Protein AF-A0A852K6X6-F1 (afdb_monomer_lite)

pLDDT: mean 77.31, std 22.7, range [36.88, 98.25]

Foldseek 3Di:
DLQLVVVLVVCVVVVNNVLNPDPVSSVVVLVVVCVVVVHDSVVSNVVSVVVVVVVVVVVVVVVDDDDDDDDDDDDDDDDDDDDDDDDDDDDDDDD

Organism: Spizella passerina (NCBI:txid40210)

Secondary structure (DSSP, 8-state):
-HHHHHHHHHHHHTT-HHHHT-HHHHHHHHHHHHHHHT--HHHHHHHHHHHHHHHHHHHHHTTS-------------------------------

Radius of gyration: 26.73 Å; chains: 1; bounding box: 65×37×55 Å

InterPro domains:
  IPR031688 Voltage-gated calcium channel subunit alpha, C-terminal [PF16885] (9-53)

Structure (mmCIF, N/CA/C/O backbone):
data_AF-A0A852K6X6-F1
#
_entry.id   AF-A0A852K6X6-F1
#
loop_
_atom_site.group_PDB
_atom_site.id
_atom_site.type_symbol
_atom_site.label_atom_id
_atom_site.label_alt_id
_atom_site.label_comp_id
_atom_site.label_asym_id
_atom_site.label_entity_id
_atom_site.label_seq_id
_atom_site.pdbx_PDB_ins_code
_atom_site.Cartn_x
_atom_site.Cartn_y
_atom_site.Cartn_z
_atom_site.occupancy
_atom_site.B_iso_or_equiv
_atom_site.auth_seq_id
_atom_site.auth_comp_id
_atom_site.auth_asym_id
_atom_site.auth_atom_id
_atom_site.pdbx_PDB_model_num
ATOM 1 N N . PRO A 1 1 ? -11.463 -1.828 -0.405 1.00 71.06 1 PRO A N 1
ATOM 2 C CA . PRO A 1 1 ? -10.606 -2.389 0.665 1.00 71.06 1 PRO A CA 1
ATOM 3 C C . PRO A 1 1 ? -9.811 -1.283 1.386 1.00 71.06 1 PRO A C 1
ATOM 5 O O . PRO A 1 1 ? -9.334 -0.358 0.731 1.00 71.06 1 PRO A O 1
ATOM 8 N N . GLY A 1 2 ? -9.724 -1.343 2.716 1.00 91.44 2 GLY A N 1
ATOM 9 C CA . GLY A 1 2 ? -9.040 -0.399 3.596 1.00 91.44 2 GLY A CA 1
ATOM 10 C C . GLY A 1 2 ? -7.567 -0.217 3.248 1.00 91.44 2 GLY A C 1
ATOM 11 O O . GLY A 1 2 ? -7.084 0.916 3.255 1.00 91.44 2 GLY A O 1
ATOM 12 N N . CYS A 1 3 ? -6.869 -1.278 2.830 1.00 95.31 3 CYS A N 1
ATOM 13 C CA . CYS A 1 3 ? -5.472 -1.146 2.420 1.00 95.31 3 CYS A CA 1
ATOM 14 C C . CYS A 1 3 ? -5.318 -0.285 1.162 1.00 95.31 3 CYS A C 1
ATOM 16 O O . CYS A 1 3 ? -4.431 0.565 1.098 1.00 95.31 3 CYS A O 1
ATOM 18 N N . ALA A 1 4 ? -6.229 -0.437 0.195 1.00 95.50 4 ALA A N 1
ATOM 19 C CA . ALA A 1 4 ? -6.247 0.396 -1.004 1.00 95.50 4 ALA A CA 1
ATOM 20 C C . ALA A 1 4 ? -6.482 1.876 -0.657 1.00 95.50 4 ALA A C 1
ATOM 22 O O . ALA A 1 4 ? -5.824 2.742 -1.218 1.00 95.50 4 ALA A O 1
ATOM 23 N N . LEU A 1 5 ? -7.348 2.181 0.318 1.00 96.00 5 LEU A N 1
ATOM 24 C CA . LEU A 1 5 ? -7.594 3.564 0.747 1.00 96.00 5 LEU A CA 1
ATOM 25 C C . LEU A 1 5 ? -6.356 4.215 1.372 1.00 96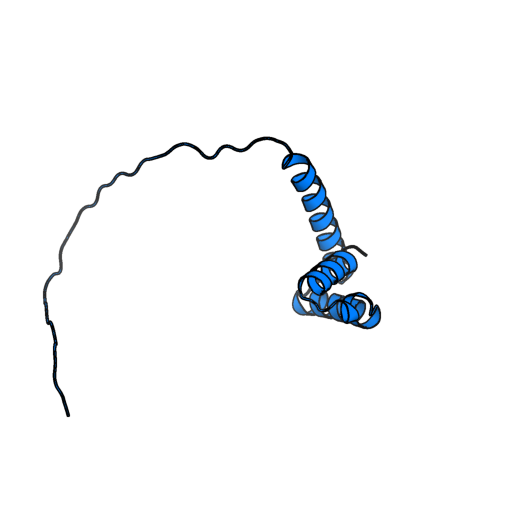.00 5 LEU A C 1
ATOM 27 O O . LEU A 1 5 ? -6.099 5.395 1.127 1.00 96.00 5 LEU A O 1
ATOM 31 N N . LEU A 1 6 ? -5.605 3.477 2.191 1.00 96.81 6 LEU A N 1
ATOM 32 C CA . LEU A 1 6 ? -4.364 3.978 2.784 1.00 96.81 6 LEU A CA 1
ATOM 33 C C . LEU A 1 6 ? -3.276 4.171 1.721 1.00 96.81 6 LEU A C 1
ATOM 35 O O . LEU A 1 6 ? -2.628 5.216 1.710 1.00 96.81 6 LEU A O 1
ATOM 39 N N . LEU A 1 7 ? -3.135 3.220 0.792 1.00 97.06 7 LEU A N 1
ATOM 40 C CA . LEU A 1 7 ? -2.216 3.328 -0.343 1.00 97.06 7 LEU A CA 1
ATOM 41 C C . LEU A 1 7 ? -2.544 4.538 -1.219 1.00 97.06 7 LEU A C 1
ATOM 43 O O . LEU A 1 7 ? -1.668 5.360 -1.464 1.00 97.06 7 LEU A O 1
ATOM 47 N N . CYS A 1 8 ? -3.802 4.703 -1.636 1.00 97.69 8 CYS A N 1
ATOM 48 C CA . CYS A 1 8 ? -4.225 5.850 -2.437 1.00 97.69 8 CYS A CA 1
ATOM 49 C C . CYS A 1 8 ? -3.892 7.174 -1.742 1.00 97.69 8 CYS A C 1
ATOM 51 O O . CYS A 1 8 ? -3.343 8.074 -2.370 1.00 97.69 8 CYS A O 1
ATOM 53 N N . GLN A 1 9 ? -4.180 7.293 -0.443 1.00 96.38 9 GLN A N 1
ATOM 54 C CA . GLN A 1 9 ? -3.860 8.501 0.317 1.00 96.38 9 GLN A CA 1
ATOM 55 C C . GLN A 1 9 ? -2.355 8.761 0.377 1.00 96.38 9 GLN A C 1
ATOM 57 O O . GLN A 1 9 ? -1.931 9.878 0.096 1.00 96.38 9 GLN A O 1
ATOM 62 N N . ALA A 1 10 ? -1.551 7.741 0.684 1.00 97.44 10 ALA A N 1
ATOM 63 C CA . ALA A 1 10 ? -0.099 7.868 0.737 1.00 97.44 10 ALA A CA 1
ATOM 64 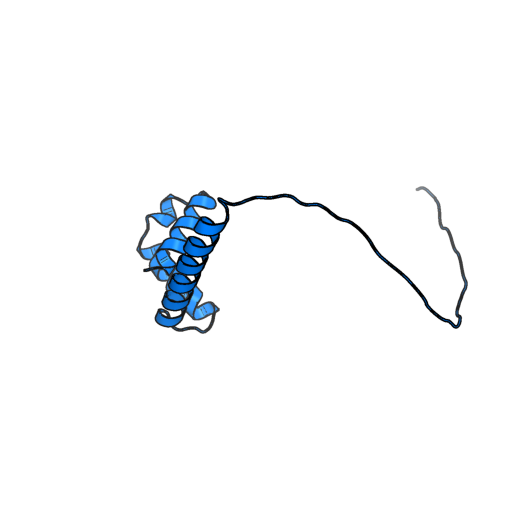C C . ALA A 1 10 ? 0.490 8.273 -0.625 1.00 97.44 10 ALA A C 1
ATOM 66 O O . ALA A 1 10 ? 1.313 9.184 -0.695 1.00 97.44 10 ALA A O 1
ATOM 67 N N . LEU A 1 11 ? 0.025 7.650 -1.710 1.00 98.25 11 LEU A N 1
ATOM 68 C CA . LEU A 1 11 ? 0.464 7.951 -3.072 1.00 98.25 11 LEU A CA 1
ATOM 69 C C . LEU A 1 11 ? 0.088 9.376 -3.483 1.00 98.25 11 LEU A C 1
ATOM 71 O O . LEU A 1 11 ? 0.939 10.104 -3.987 1.00 98.25 11 LEU A O 1
ATOM 75 N N . ILE A 1 12 ? -1.151 9.810 -3.230 1.00 97.88 12 ILE A N 1
ATOM 76 C CA . ILE A 1 12 ? -1.597 11.178 -3.535 1.00 97.88 12 ILE A CA 1
ATOM 77 C C . ILE A 1 12 ? -0.795 12.196 -2.720 1.00 97.88 12 ILE A C 1
ATOM 79 O O . ILE A 1 12 ? -0.291 13.164 -3.286 1.00 97.88 12 ILE A O 1
ATOM 83 N N . SER A 1 13 ? -0.619 11.966 -1.416 1.00 97.62 13 SER A N 1
ATOM 84 C CA . SER A 1 13 ? 0.208 12.828 -0.564 1.00 97.62 13 SER A CA 1
ATOM 85 C C . SER A 1 13 ? 1.675 12.863 -1.004 1.00 97.62 13 SER A C 1
ATOM 87 O O . SER A 1 13 ? 2.334 13.881 -0.819 1.00 97.62 13 SER A O 1
ATOM 89 N N . GLY A 1 14 ? 2.173 11.789 -1.620 1.00 97.31 14 GLY A N 1
ATOM 90 C CA . GLY A 1 14 ? 3.511 11.701 -2.206 1.00 97.31 14 GLY A CA 1
ATOM 91 C C . GLY A 1 14 ? 3.631 12.216 -3.647 1.00 97.31 14 GLY A C 1
ATOM 92 O O . GLY A 1 14 ? 4.701 12.089 -4.233 1.00 97.31 14 GLY A O 1
ATOM 93 N N . GLY A 1 15 ? 2.566 12.762 -4.249 1.00 97.94 15 GLY A N 1
ATOM 94 C CA . GLY A 1 15 ? 2.579 13.265 -5.631 1.00 97.94 15 GLY A CA 1
ATOM 95 C C . GLY A 1 15 ? 2.461 12.188 -6.720 1.00 97.94 15 GLY A C 1
ATOM 96 O O . GLY A 1 15 ? 2.568 12.489 -7.905 1.00 97.94 15 GLY A O 1
ATOM 97 N N . LEU A 1 16 ? 2.183 10.939 -6.347 1.00 98.25 16 LEU A N 1
ATOM 98 C CA . LEU A 1 16 ? 2.046 9.780 -7.236 1.00 98.25 16 LEU A CA 1
ATOM 99 C C . LEU A 1 16 ? 0.577 9.511 -7.607 1.00 98.25 16 LEU A C 1
ATOM 101 O O . LEU A 1 16 ? 0.121 8.369 -7.643 1.00 98.25 16 LEU A O 1
ATOM 105 N N . GLY A 1 17 ? -0.189 10.571 -7.884 1.00 97.69 17 GLY A N 1
ATOM 106 C CA . GLY A 1 17 ? -1.638 10.487 -8.112 1.00 97.69 17 GLY A CA 1
ATOM 107 C C . GLY A 1 17 ? -2.046 9.578 -9.279 1.00 97.69 17 GLY A C 1
ATOM 108 O O . GLY A 1 17 ? -3.093 8.943 -9.208 1.00 97.69 17 GLY A O 1
ATOM 109 N N . ALA A 1 18 ? -1.206 9.457 -10.311 1.00 97.94 18 ALA A N 1
ATOM 110 C CA . ALA A 1 18 ? -1.446 8.532 -11.420 1.00 97.94 18 ALA A CA 1
ATOM 111 C C . ALA A 1 18 ? -1.439 7.060 -10.960 1.00 97.94 18 ALA A C 1
ATOM 113 O O . ALA A 1 18 ? -2.318 6.296 -11.343 1.00 97.94 18 ALA A O 1
ATOM 114 N N . LEU A 1 19 ? -0.510 6.680 -10.073 1.00 98.00 19 LEU A N 1
ATOM 115 C CA . LEU A 1 19 ? -0.443 5.325 -9.509 1.00 98.00 19 LEU A CA 1
ATOM 116 C C . LEU A 1 19 ? -1.587 5.053 -8.527 1.00 98.00 19 LEU A C 1
ATOM 118 O O . LEU A 1 19 ? -2.052 3.925 -8.416 1.00 98.00 19 LEU A O 1
ATOM 122 N N . ALA A 1 20 ? -2.086 6.088 -7.845 1.00 97.56 20 ALA A N 1
ATOM 123 C CA . ALA A 1 20 ? -3.246 5.961 -6.965 1.00 97.56 20 ALA A CA 1
ATOM 124 C C . ALA A 1 20 ? -4.546 5.605 -7.712 1.00 97.56 20 ALA A C 1
ATOM 126 O O . ALA A 1 20 ? -5.499 5.163 -7.073 1.00 97.56 20 ALA A O 1
ATOM 127 N N . GLN A 1 21 ? -4.594 5.817 -9.032 1.00 96.75 21 GLN A N 1
ATOM 128 C CA . GLN A 1 21 ? -5.728 5.466 -9.895 1.00 96.75 21 GLN A CA 1
ATOM 129 C C . GLN A 1 21 ? -5.547 4.105 -10.588 1.00 96.75 21 GLN A C 1
ATOM 131 O O . GLN A 1 21 ? -6.499 3.590 -11.172 1.00 96.75 21 GLN A O 1
ATOM 136 N N . ASP A 1 22 ? -4.354 3.510 -10.516 1.00 98.00 22 ASP A N 1
ATOM 137 C CA . ASP A 1 22 ? -4.050 2.223 -11.135 1.00 98.00 22 ASP A CA 1
ATOM 138 C C . ASP A 1 22 ? -4.393 1.072 -10.179 1.00 98.00 22 ASP A C 1
ATOM 140 O O . ASP A 1 22 ? -3.680 0.774 -9.217 1.00 98.00 22 ASP A O 1
ATOM 144 N N . SER A 1 23 ? -5.501 0.382 -10.457 1.00 95.62 23 SER A N 1
ATOM 145 C CA . SER A 1 23 ? -5.960 -0.744 -9.641 1.00 95.62 23 SER A CA 1
ATOM 146 C C . SER A 1 23 ? -4.993 -1.930 -9.632 1.00 95.62 23 SER A C 1
ATOM 148 O O . SER A 1 23 ? -4.938 -2.649 -8.636 1.00 95.62 23 SER A O 1
ATOM 150 N N . SER A 1 24 ? -4.239 -2.148 -10.715 1.00 97.56 24 SER A N 1
ATOM 151 C CA . SER A 1 24 ? -3.251 -3.227 -10.790 1.00 97.56 24 SER A CA 1
ATOM 152 C C . SER A 1 24 ? -2.061 -2.914 -9.894 1.00 97.56 24 SER A C 1
ATOM 154 O O . SER A 1 24 ? -1.626 -3.770 -9.125 1.00 97.56 24 SER A O 1
ATOM 156 N N . PHE A 1 25 ? -1.571 -1.673 -9.939 1.00 97.56 25 PHE A N 1
ATOM 157 C CA . PHE A 1 25 ? -0.501 -1.209 -9.061 1.00 97.56 25 PHE A CA 1
ATOM 158 C C . PHE A 1 25 ? -0.889 -1.344 -7.585 1.00 97.56 25 PHE A C 1
ATOM 160 O O . PHE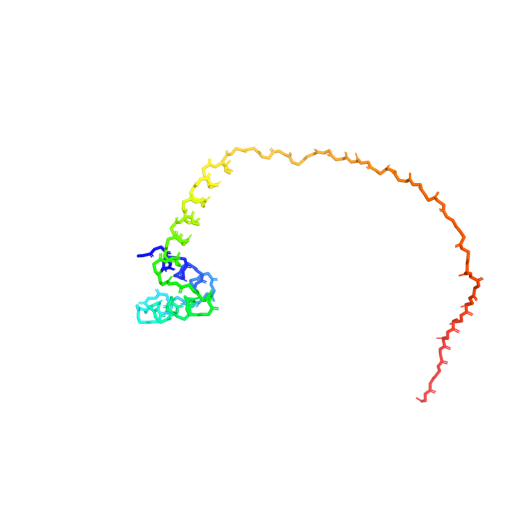 A 1 25 ? -0.112 -1.864 -6.783 1.00 97.56 25 PHE A O 1
ATOM 167 N N . LEU A 1 26 ? -2.105 -0.927 -7.221 1.00 97.06 26 LEU A N 1
ATOM 168 C CA . LEU A 1 26 ? -2.603 -1.044 -5.849 1.00 97.06 26 LEU A CA 1
ATOM 169 C C . LEU A 1 26 ? -2.728 -2.503 -5.393 1.00 97.06 26 LEU A C 1
ATOM 171 O O . LEU A 1 26 ? -2.382 -2.808 -4.251 1.00 97.06 26 LEU A O 1
ATOM 175 N N . ALA A 1 27 ? -3.202 -3.397 -6.266 1.00 96.50 27 ALA A N 1
ATOM 176 C CA . ALA A 1 27 ? -3.316 -4.822 -5.962 1.00 96.50 27 ALA A CA 1
ATOM 177 C C . ALA A 1 27 ? -1.939 -5.459 -5.735 1.00 96.50 27 ALA A C 1
ATOM 179 O O . ALA A 1 27 ? -1.716 -6.044 -4.678 1.00 96.50 27 ALA A O 1
ATOM 180 N N . VAL A 1 28 ? -0.996 -5.258 -6.662 1.00 98.06 28 VAL A N 1
ATOM 181 C CA . VAL A 1 28 ? 0.381 -5.761 -6.529 1.00 98.06 28 VAL A CA 1
ATOM 182 C C . VAL A 1 28 ? 1.039 -5.196 -5.277 1.00 98.06 28 VAL A C 1
ATOM 184 O O . VAL A 1 28 ? 1.595 -5.946 -4.491 1.00 98.06 28 VAL A O 1
ATOM 187 N N . THR A 1 29 ? 0.922 -3.891 -5.026 1.00 97.69 29 THR A N 1
ATOM 188 C CA . THR A 1 29 ? 1.537 -3.272 -3.842 1.00 97.69 29 THR A CA 1
ATOM 189 C C . THR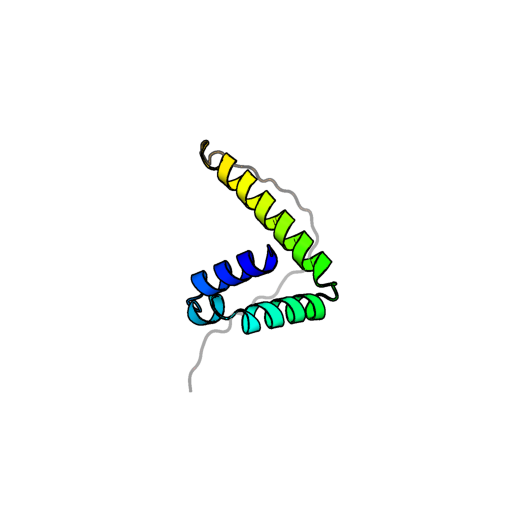 A 1 29 ? 0.963 -3.836 -2.543 1.00 97.69 29 THR A C 1
ATOM 191 O O . THR A 1 29 ? 1.700 -4.052 -1.586 1.00 97.69 29 THR A O 1
ATOM 194 N N . ARG A 1 30 ? -0.347 -4.101 -2.488 1.00 97.00 30 ARG A N 1
ATOM 195 C CA . ARG A 1 30 ? -0.970 -4.766 -1.337 1.00 97.00 30 ARG A CA 1
ATOM 196 C C . ARG A 1 30 ? -0.413 -6.174 -1.140 1.00 97.00 30 ARG A C 1
ATOM 198 O O . ARG A 1 30 ? -0.093 -6.536 -0.010 1.00 97.00 30 ARG A O 1
ATOM 205 N N . ASP A 1 31 ? -0.307 -6.942 -2.213 1.00 97.88 31 ASP A N 1
ATOM 206 C CA . ASP A 1 31 ? 0.157 -8.326 -2.152 1.00 97.88 31 ASP A CA 1
ATOM 207 C C . ASP A 1 31 ? 1.650 -8.382 -1.770 1.00 97.88 31 ASP A C 1
ATOM 209 O O . ASP A 1 31 ? 2.035 -9.166 -0.904 1.00 97.88 31 ASP A O 1
ATOM 213 N N . GLU A 1 32 ? 2.468 -7.466 -2.294 1.00 98.19 32 GLU A N 1
ATOM 214 C CA . GLU A 1 32 ? 3.875 -7.287 -1.912 1.00 98.19 32 GLU A CA 1
ATOM 215 C C . GLU A 1 32 ? 4.036 -6.831 -0.457 1.00 98.19 32 GLU A C 1
ATOM 217 O O . GLU A 1 32 ? 4.931 -7.307 0.240 1.00 98.19 32 GLU A O 1
ATOM 222 N N . MET A 1 33 ? 3.168 -5.946 0.050 1.00 96.62 33 MET A N 1
ATOM 223 C CA . MET A 1 33 ? 3.159 -5.582 1.474 1.00 96.62 33 MET A CA 1
ATOM 224 C C . MET A 1 33 ? 2.835 -6.788 2.355 1.00 96.62 33 MET A C 1
ATOM 226 O O . MET A 1 33 ? 3.482 -6.971 3.388 1.00 96.62 33 MET A O 1
ATOM 230 N N . ALA A 1 34 ? 1.861 -7.608 1.955 1.00 97.50 34 ALA A N 1
ATOM 231 C CA . ALA A 1 34 ? 1.511 -8.834 2.661 1.00 97.50 34 ALA A CA 1
ATOM 232 C C . ALA A 1 34 ? 2.692 -9.813 2.675 1.00 97.50 34 ALA A C 1
ATOM 234 O O . ALA A 1 34 ? 3.126 -10.230 3.748 1.00 97.50 34 ALA A O 1
ATOM 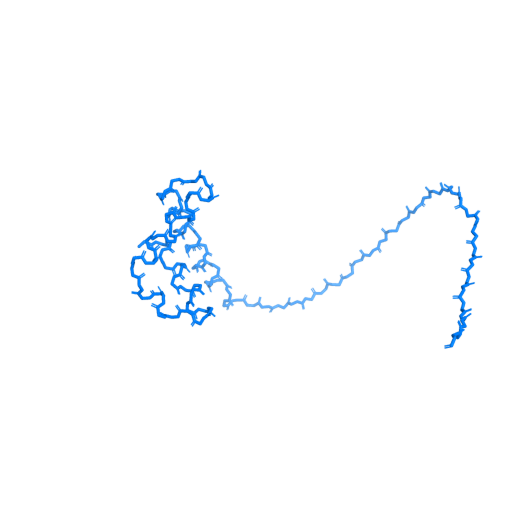235 N N . ALA A 1 35 ? 3.301 -10.070 1.515 1.00 97.88 35 ALA A N 1
ATOM 236 C CA . ALA A 1 35 ? 4.477 -10.926 1.390 1.00 97.88 35 ALA A CA 1
ATOM 237 C C . ALA A 1 35 ? 5.672 -10.410 2.213 1.00 97.88 35 ALA A C 1
ATOM 239 O O . ALA A 1 35 ? 6.247 -11.154 3.008 1.00 97.88 35 ALA A O 1
ATOM 240 N N . SER A 1 36 ? 6.006 -9.123 2.088 1.00 97.50 36 SER A N 1
ATOM 241 C CA . SER A 1 36 ? 7.122 -8.482 2.804 1.00 97.50 36 SER A CA 1
ATOM 242 C C . SER A 1 36 ? 6.929 -8.485 4.318 1.00 97.50 36 SER A C 1
ATOM 244 O O . SER A 1 36 ? 7.896 -8.589 5.071 1.00 97.50 36 SER A O 1
ATOM 246 N N . SER A 1 37 ? 5.677 -8.394 4.768 1.00 95.44 37 SER A N 1
ATOM 247 C CA . SER A 1 37 ? 5.318 -8.438 6.187 1.00 95.44 37 SER A CA 1
ATOM 248 C C . SER A 1 37 ? 5.089 -9.861 6.700 1.00 95.44 37 SER A C 1
ATOM 250 O O . SER A 1 37 ? 4.840 -10.028 7.890 1.00 95.44 37 SER A O 1
ATOM 252 N N . GLN A 1 38 ? 5.167 -10.875 5.829 1.00 97.38 38 GLN A N 1
ATOM 253 C CA . GLN A 1 38 ? 4.839 -12.274 6.132 1.00 97.38 38 GLN A CA 1
ATOM 254 C C . GLN A 1 38 ? 3.410 -12.444 6.684 1.00 97.38 38 GLN A C 1
ATOM 256 O O . GLN A 1 38 ? 3.163 -13.263 7.566 1.00 97.38 38 GLN A O 1
ATOM 261 N N . LEU A 1 39 ? 2.470 -11.653 6.165 1.00 96.56 39 LEU A N 1
ATOM 262 C CA . LEU A 1 39 ? 1.054 -11.672 6.529 1.00 96.56 39 LEU A CA 1
ATOM 263 C C . LEU A 1 39 ? 0.206 -12.144 5.351 1.00 96.56 39 LEU A C 1
ATOM 265 O O . LEU A 1 39 ? 0.588 -11.994 4.190 1.00 96.56 39 LEU A O 1
ATOM 269 N N . GLN A 1 40 ? -0.990 -12.658 5.635 1.00 97.50 40 GLN A N 1
ATOM 270 C CA . GLN A 1 40 ? -1.993 -12.843 4.591 1.00 97.50 40 GLN A CA 1
ATOM 271 C C . GLN A 1 40 ? -2.594 -11.500 4.176 1.00 97.50 40 GLN A C 1
ATOM 273 O O . GLN A 1 40 ? -2.697 -10.557 4.964 1.00 97.50 40 GLN A O 1
ATOM 278 N N . VAL A 1 41 ? -3.067 -11.435 2.933 1.00 95.75 41 VAL A N 1
ATOM 279 C CA . VAL A 1 41 ? -3.736 -10.246 2.389 1.00 95.75 41 VAL A CA 1
ATOM 280 C C . VAL A 1 41 ? -4.939 -9.834 3.247 1.00 95.75 41 VAL A C 1
ATOM 282 O O . VAL A 1 41 ? -5.134 -8.644 3.487 1.00 95.75 41 VAL A O 1
ATOM 285 N N . ASP A 1 42 ? -5.700 -10.797 3.771 1.00 97.12 42 ASP A N 1
ATOM 286 C CA . ASP A 1 42 ? -6.847 -10.528 4.646 1.00 97.12 42 ASP A CA 1
ATOM 287 C C . ASP A 1 42 ? -6.434 -9.930 6.000 1.00 97.12 42 ASP A C 1
ATOM 289 O O . ASP A 1 42 ? -7.142 -9.092 6.560 1.00 97.12 42 ASP A O 1
ATOM 293 N N . GLU A 1 43 ? -5.269 -10.317 6.526 1.00 97.50 43 GLU A N 1
ATOM 294 C CA . GLU A 1 43 ? -4.735 -9.778 7.781 1.00 97.50 43 GLU A CA 1
ATOM 295 C C . GLU A 1 43 ? -4.257 -8.335 7.602 1.00 97.50 43 GLU A C 1
ATOM 297 O O . GLU A 1 43 ? -4.553 -7.472 8.432 1.00 97.50 43 GLU A O 1
ATOM 302 N N . VAL A 1 44 ? -3.586 -8.055 6.483 1.00 96.69 44 VAL A N 1
ATOM 303 C CA . VAL A 1 44 ? -3.176 -6.704 6.079 1.00 96.69 44 VAL A CA 1
ATOM 304 C C . VAL A 1 44 ? -4.393 -5.802 5.870 1.00 96.69 44 VAL A C 1
ATOM 306 O O . VAL A 1 44 ? -4.437 -4.672 6.361 1.00 96.69 44 VAL A O 1
ATOM 309 N N . GLU A 1 45 ? -5.424 -6.319 5.209 1.00 97.44 45 GLU A N 1
ATOM 310 C CA . GLU A 1 45 ? -6.683 -5.613 4.998 1.00 97.44 45 GLU A CA 1
ATOM 311 C C . GLU A 1 45 ? -7.396 -5.312 6.324 1.00 97.44 45 GLU A C 1
ATOM 313 O O . GLU A 1 45 ? -7.820 -4.178 6.558 1.00 97.44 45 GLU A O 1
ATOM 318 N N . LYS A 1 46 ? -7.469 -6.291 7.234 1.00 97.06 46 LYS A N 1
ATOM 319 C CA . LYS A 1 46 ? -8.032 -6.099 8.576 1.00 97.06 46 LYS A CA 1
ATOM 320 C C . LYS A 1 46 ? -7.263 -5.034 9.357 1.00 97.06 46 LYS A C 1
ATOM 322 O O . LYS A 1 46 ? -7.886 -4.157 9.954 1.00 97.06 46 LYS A O 1
ATOM 327 N N . ALA A 1 47 ? -5.932 -5.076 9.335 1.00 96.44 47 ALA A N 1
ATOM 328 C CA . ALA A 1 47 ? -5.101 -4.074 9.994 1.00 96.44 47 ALA A CA 1
ATOM 329 C C . ALA A 1 47 ? -5.361 -2.667 9.431 1.00 96.44 47 ALA A C 1
ATOM 331 O O . ALA A 1 47 ? -5.532 -1.717 10.195 1.00 96.44 47 ALA A O 1
ATOM 332 N N . ALA A 1 48 ? -5.474 -2.532 8.108 1.00 96.88 48 ALA A N 1
ATOM 333 C CA . ALA A 1 48 ? -5.790 -1.259 7.469 1.00 96.88 48 ALA A CA 1
ATOM 334 C C . ALA A 1 48 ? -7.168 -0.715 7.879 1.00 96.88 48 ALA A C 1
ATOM 336 O O . ALA A 1 48 ? -7.305 0.482 8.134 1.00 96.88 48 ALA A O 1
ATOM 337 N N . VAL A 1 49 ? -8.180 -1.581 7.987 1.00 96.75 49 VAL A N 1
ATOM 338 C CA . VAL A 1 49 ? -9.515 -1.195 8.471 1.00 96.75 49 VAL A CA 1
ATOM 339 C C . VAL A 1 49 ? -9.459 -0.684 9.913 1.00 96.75 49 VAL A C 1
ATOM 341 O O . VAL A 1 49 ? -10.049 0.354 10.211 1.00 96.75 49 VAL A O 1
ATOM 344 N N . GLU A 1 50 ? -8.727 -1.354 10.803 1.00 96.06 50 GLU A N 1
ATOM 345 C CA . GLU A 1 50 ? -8.583 -0.904 12.195 1.00 96.06 50 GLU A CA 1
ATOM 346 C C . GLU A 1 50 ? -7.814 0.424 12.305 1.00 96.06 50 GLU A C 1
ATOM 348 O O . GLU A 1 50 ? -8.208 1.302 13.075 1.00 96.06 50 GLU A O 1
ATOM 353 N N . LEU A 1 51 ? -6.781 0.632 11.480 1.00 94.88 51 LEU A N 1
ATOM 354 C CA . LEU A 1 51 ? -6.073 1.916 11.398 1.00 94.88 51 LEU A CA 1
ATOM 355 C C . LEU A 1 51 ? -6.990 3.056 10.930 1.00 94.88 51 LEU A C 1
ATOM 357 O O . LEU A 1 51 ? -6.925 4.163 11.471 1.00 94.88 51 LEU A O 1
ATOM 361 N N . LEU A 1 52 ? -7.861 2.799 9.949 1.00 94.06 52 LEU A N 1
ATOM 362 C CA . LEU A 1 52 ? -8.828 3.787 9.464 1.00 94.06 52 LEU A CA 1
ATOM 363 C C . LEU A 1 52 ? -9.844 4.162 10.552 1.00 94.06 52 LEU A C 1
ATOM 365 O O . LEU A 1 52 ? -10.061 5.351 10.784 1.00 94.06 52 LEU A O 1
ATOM 369 N N . LYS A 1 53 ? -10.375 3.183 11.294 1.00 92.31 53 LYS A N 1
ATOM 370 C CA . LYS A 1 53 ? -11.256 3.442 12.449 1.00 92.31 53 LYS A CA 1
ATOM 371 C C . LYS A 1 53 ? -10.555 4.268 13.530 1.00 92.31 53 LYS A C 1
ATOM 373 O O . LYS A 1 53 ? -11.119 5.236 14.034 1.00 92.31 53 LYS A O 1
ATOM 378 N N . GLY A 1 54 ? -9.306 3.930 13.863 1.00 88.12 54 GLY A N 1
ATOM 379 C CA . GLY A 1 54 ? -8.504 4.679 14.838 1.00 88.12 54 GLY A CA 1
ATOM 380 C C . GLY A 1 54 ? -8.242 6.133 14.424 1.00 88.12 54 GLY A C 1
ATOM 381 O O . GLY A 1 54 ? -8.105 7.019 15.268 1.00 88.12 54 GLY A O 1
ATOM 382 N N . ARG A 1 55 ? -8.212 6.414 13.118 1.00 84.00 55 ARG A N 1
ATOM 383 C CA . ARG A 1 55 ? -8.111 7.784 12.610 1.00 84.00 55 ARG A CA 1
ATOM 384 C C . ARG A 1 55 ? -9.414 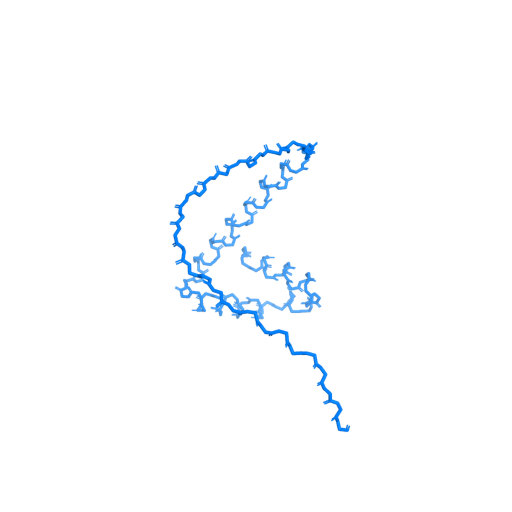8.562 12.779 1.00 84.00 55 ARG A C 1
ATOM 386 O O . ARG A 1 55 ? -9.355 9.733 13.149 1.00 84.00 55 ARG A O 1
ATOM 393 N N . GLU A 1 56 ? -10.562 7.949 12.511 1.00 77.12 56 GLU A N 1
ATOM 394 C CA . GLU A 1 56 ? -11.873 8.591 12.680 1.00 77.12 56 GLU A CA 1
ATOM 395 C C . GLU A 1 56 ? -12.109 8.998 14.143 1.00 77.12 56 GLU A C 1
ATOM 397 O O . GLU A 1 56 ? -12.519 10.128 14.418 1.00 77.12 56 GLU A O 1
ATOM 402 N N . THR A 1 57 ? -11.748 8.132 15.095 1.00 71.50 57 THR A N 1
ATOM 403 C CA . THR A 1 57 ? -11.876 8.421 16.535 1.00 71.50 57 THR A CA 1
ATOM 404 C C . THR A 1 57 ? -10.943 9.547 17.000 1.00 71.50 57 THR A C 1
ATOM 406 O O . THR A 1 57 ? -11.350 10.411 17.783 1.00 71.50 57 THR A O 1
ATOM 409 N N . LEU A 1 58 ? -9.710 9.603 16.482 1.00 66.00 58 LEU A N 1
ATOM 410 C CA . LEU A 1 58 ? -8.754 10.672 16.791 1.00 66.00 58 LEU A CA 1
ATOM 411 C C . LEU A 1 58 ? -9.174 12.027 16.195 1.00 66.00 58 LEU A C 1
ATOM 413 O O . LEU A 1 58 ? -9.020 13.063 16.846 1.00 66.00 58 LEU A O 1
ATOM 417 N N . GLN A 1 59 ? -9.725 12.043 14.976 1.00 62.81 59 GLN A N 1
ATOM 418 C CA . GLN A 1 59 ? -10.229 13.275 14.359 1.00 62.81 59 GLN A CA 1
ATOM 419 C C . GLN A 1 59 ? -11.454 13.835 15.095 1.00 62.81 59 GLN A C 1
ATOM 421 O O . GLN A 1 59 ? -11.559 15.052 15.223 1.00 62.81 59 GLN A O 1
ATOM 426 N N . GLY A 1 60 ? -12.302 12.978 15.673 1.00 57.81 60 GLY A N 1
ATOM 427 C CA . GLY A 1 60 ? -13.411 13.405 16.536 1.00 57.81 60 GLY A CA 1
ATOM 428 C C . GLY A 1 60 ? -12.979 14.088 17.844 1.00 57.81 60 GLY A C 1
ATOM 429 O O . GLY A 1 60 ? -13.746 14.863 18.410 1.00 57.81 60 GLY A O 1
ATOM 430 N N . THR A 1 61 ? -11.742 13.860 18.306 1.00 53.31 61 THR A N 1
ATOM 431 C CA . THR A 1 61 ? -11.218 14.401 19.579 1.00 53.31 61 THR A CA 1
ATOM 432 C C . THR A 1 61 ? -10.425 15.705 19.399 1.00 53.31 61 THR A C 1
ATOM 434 O O . THR A 1 61 ? -10.340 16.517 20.317 1.00 53.31 61 THR A O 1
ATOM 437 N N . ARG A 1 62 ? -9.873 15.973 18.205 1.00 52.38 62 ARG A N 1
ATOM 438 C CA . ARG A 1 62 ? -9.034 17.163 17.939 1.00 52.38 62 ARG A CA 1
ATOM 439 C C . ARG A 1 62 ? -9.821 18.486 17.858 1.00 52.38 62 ARG A C 1
ATOM 441 O O . ARG A 1 62 ? -9.219 19.551 17.766 1.00 52.38 62 ARG A O 1
ATOM 448 N N . THR A 1 63 ? -11.147 18.449 17.964 1.00 53.62 63 THR A N 1
ATOM 449 C CA . THR A 1 63 ? -11.998 19.648 18.082 1.00 53.62 63 THR A CA 1
ATOM 450 C C . THR A 1 63 ? -12.092 20.211 19.509 1.00 53.62 63 THR A C 1
ATOM 452 O O . THR A 1 63 ? -12.784 21.204 19.716 1.00 53.62 63 THR A O 1
ATOM 455 N N . GLY A 1 64 ? -11.393 19.624 20.490 1.00 53.47 64 GLY A N 1
ATOM 456 C CA . GLY A 1 64 ? -11.363 20.097 21.877 1.00 53.47 64 GLY A CA 1
ATOM 457 C C . GLY A 1 64 ? -9.953 20.395 22.399 1.00 53.47 64 GLY A C 1
ATOM 458 O O . GLY A 1 64 ? -9.215 19.481 22.742 1.00 53.47 64 GLY A O 1
ATOM 459 N N . SER A 1 65 ? -9.636 21.689 22.518 1.00 49.00 65 SER A N 1
ATOM 460 C CA . SER A 1 65 ? -8.730 22.308 23.512 1.00 49.00 65 SER A CA 1
ATOM 461 C C . SER A 1 65 ? -7.273 21.814 23.635 1.00 49.00 65 SER A C 1
ATOM 463 O O . SER A 1 65 ? -6.983 20.832 24.310 1.00 49.00 65 SER A O 1
ATOM 465 N N . ALA A 1 66 ? -6.335 22.620 23.120 1.00 51.38 66 ALA A N 1
ATOM 466 C CA . ALA A 1 66 ? -5.024 22.816 23.756 1.00 51.38 66 ALA A CA 1
ATOM 467 C C . ALA A 1 66 ? -5.196 23.762 24.971 1.00 51.38 66 ALA A C 1
ATOM 469 O O . ALA A 1 66 ? -6.110 24.594 24.935 1.00 51.38 66 ALA A O 1
ATOM 470 N N . PRO A 1 67 ? -4.370 23.658 26.031 1.00 48.59 67 PRO A N 1
ATOM 471 C CA . PRO A 1 67 ? -3.044 24.288 26.003 1.00 48.59 67 PRO A CA 1
ATOM 472 C C . PRO A 1 67 ? -1.905 23.434 26.595 1.00 48.59 67 PRO A C 1
ATOM 474 O O . PRO A 1 67 ? -2.059 22.742 27.598 1.00 48.59 67 PRO A O 1
ATOM 477 N N . LEU A 1 68 ? -0.732 23.546 25.960 1.00 55.12 68 LEU A N 1
ATOM 478 C CA . LEU A 1 68 ? 0.573 23.257 26.558 1.00 55.12 68 LEU A CA 1
ATOM 479 C C . LEU A 1 68 ? 0.776 24.206 27.739 1.00 55.12 68 LEU A C 1
ATOM 481 O O . LEU A 1 68 ? 0.832 25.405 27.501 1.00 55.12 68 LEU A O 1
ATOM 485 N N . ASP A 1 69 ? 0.958 23.687 28.950 1.00 50.97 69 ASP A N 1
ATOM 486 C CA . ASP A 1 69 ? 1.662 24.421 30.000 1.00 50.97 69 ASP A CA 1
ATOM 487 C C . ASP A 1 69 ? 2.126 23.503 31.134 1.00 50.97 69 ASP A C 1
ATOM 489 O O . ASP A 1 69 ? 1.427 22.577 31.542 1.00 50.97 69 ASP A O 1
ATOM 493 N N . THR A 1 70 ? 3.267 23.882 31.714 1.00 50.19 70 THR A N 1
ATOM 494 C CA . THR A 1 70 ? 3.849 23.421 32.993 1.00 50.19 70 THR A CA 1
ATOM 495 C C . THR A 1 70 ? 4.798 22.216 32.872 1.00 50.19 70 THR A C 1
ATOM 497 O O . THR A 1 70 ? 4.379 21.072 32.772 1.00 50.19 70 THR A O 1
ATOM 500 N N . SER A 1 71 ? 6.106 22.413 32.679 1.00 44.00 71 SER A N 1
ATOM 501 C CA . SER A 1 71 ? 7.122 22.935 33.618 1.00 44.00 71 SER A CA 1
ATOM 502 C C . SER A 1 71 ? 7.607 21.908 34.654 1.00 44.00 71 SER A C 1
ATOM 504 O O . SER A 1 71 ? 6.849 21.464 35.505 1.00 44.00 71 SER A O 1
ATOM 506 N N . ALA A 1 72 ? 8.921 21.652 34.579 1.00 51.03 72 ALA A N 1
ATOM 507 C CA . ALA A 1 72 ? 9.850 21.324 35.665 1.00 51.03 72 ALA A CA 1
ATOM 508 C C . ALA A 1 72 ? 9.675 20.005 36.451 1.00 51.03 72 ALA A C 1
ATOM 510 O O . ALA A 1 72 ? 8.700 19.800 37.158 1.00 51.03 72 ALA A O 1
ATOM 511 N N . VAL A 1 73 ? 10.733 19.179 36.496 1.00 48.41 73 VAL A N 1
ATOM 512 C CA . VAL A 1 73 ? 11.740 19.223 37.585 1.00 48.41 73 VAL A CA 1
ATOM 513 C C . VAL A 1 73 ? 12.769 18.081 37.426 1.00 48.41 73 VAL A C 1
ATOM 515 O O . VAL A 1 73 ? 12.412 16.926 37.223 1.00 48.41 73 VAL A O 1
ATOM 518 N N . ALA A 1 74 ? 14.063 18.401 37.515 1.00 46.53 74 ALA A N 1
ATOM 519 C CA . ALA A 1 74 ? 15.140 17.443 37.805 1.00 46.53 74 ALA A CA 1
ATOM 520 C C . ALA A 1 74 ? 15.475 17.536 39.304 1.00 46.53 74 ALA A C 1
ATOM 522 O O . ALA A 1 74 ? 15.378 18.633 39.859 1.00 46.53 74 ALA A O 1
ATOM 523 N N . PRO A 1 75 ? 15.845 16.439 39.989 1.00 50.34 75 PRO A N 1
ATOM 524 C CA . PRO A 1 75 ? 17.251 16.267 40.417 1.00 50.34 75 PRO A CA 1
ATOM 525 C C . PRO A 1 75 ? 17.660 14.768 40.464 1.00 50.34 75 PRO A C 1
ATOM 527 O O . PRO A 1 75 ? 16.835 13.896 40.685 1.00 50.34 75 PRO A O 1
ATOM 530 N N . GLY A 1 76 ? 18.887 14.333 40.174 1.00 42.84 76 GLY A N 1
ATOM 531 C CA . GLY A 1 76 ? 20.142 14.678 40.840 1.00 42.84 76 GLY A CA 1
ATOM 532 C C . GLY A 1 76 ? 20.478 13.631 41.919 1.00 42.84 76 GLY A C 1
ATOM 533 O O . GLY A 1 76 ? 19.750 13.557 42.902 1.00 42.84 76 GLY A O 1
ATOM 534 N N . ARG A 1 77 ? 21.571 12.855 41.745 1.00 43.28 77 ARG A N 1
ATOM 535 C CA . ARG A 1 77 ? 22.669 12.620 42.728 1.00 43.28 77 ARG A CA 1
ATOM 536 C C . ARG A 1 77 ? 23.454 11.310 42.488 1.00 43.28 77 ARG A C 1
ATOM 538 O O . ARG A 1 77 ? 22.968 10.213 42.731 1.00 43.28 77 ARG A O 1
ATOM 545 N N . SER A 1 78 ? 24.705 11.479 42.059 1.00 51.47 78 SER A N 1
ATOM 546 C CA . SER A 1 78 ? 25.802 10.495 41.956 1.00 51.47 78 SER A CA 1
ATOM 547 C C . SER A 1 78 ? 26.416 10.173 43.331 1.00 51.47 78 SER A C 1
ATOM 549 O O . SER A 1 78 ? 26.249 10.969 44.261 1.00 51.47 78 SER A O 1
ATOM 551 N N . PRO A 1 79 ? 27.127 9.039 43.498 1.00 48.59 79 PRO A N 1
ATOM 552 C CA . PRO A 1 79 ? 28.615 9.044 43.598 1.00 48.59 79 PRO A CA 1
ATOM 553 C C . PRO A 1 79 ? 29.254 7.727 43.061 1.00 48.59 79 PRO A C 1
ATOM 555 O O . PRO A 1 79 ? 28.607 6.695 43.080 1.00 48.59 79 PRO A O 1
ATOM 558 N N . GLY A 1 80 ? 30.489 7.565 42.579 1.00 39.53 80 GLY A N 1
ATOM 559 C CA . GLY A 1 80 ? 31.770 8.273 42.579 1.00 39.53 80 GLY A CA 1
ATOM 560 C C . GLY A 1 80 ? 32.881 7.200 42.399 1.00 39.53 80 GLY A C 1
ATOM 561 O O . GLY A 1 80 ? 32.619 6.031 42.659 1.00 39.53 80 GLY A O 1
ATOM 562 N N . LEU A 1 81 ? 34.103 7.615 42.021 1.00 48.34 81 LEU A N 1
ATOM 563 C CA . LEU A 1 81 ? 35.374 6.858 41.842 1.00 48.34 81 LEU A CA 1
ATOM 564 C C . LEU A 1 81 ? 35.726 6.547 40.371 1.00 48.34 81 LEU A C 1
ATOM 566 O O . LEU A 1 81 ? 35.236 5.591 39.794 1.00 48.34 81 LEU A O 1
ATOM 570 N N . ARG A 1 82 ? 36.448 7.408 39.642 1.00 42.00 82 ARG A N 1
ATOM 571 C CA . ARG A 1 82 ? 37.842 7.909 39.778 1.00 42.00 82 ARG A CA 1
ATOM 572 C C . ARG A 1 82 ? 38.693 7.260 38.677 1.00 42.00 82 ARG A C 1
ATOM 574 O O . ARG A 1 82 ? 38.983 6.075 38.720 1.00 42.00 82 ARG A O 1
ATOM 581 N N . GLY A 1 83 ? 39.111 8.092 37.726 1.00 36.88 83 GLY A N 1
ATOM 582 C CA . GLY A 1 83 ? 40.027 7.754 36.639 1.00 36.88 83 GLY A CA 1
ATOM 583 C C . GLY A 1 83 ? 40.123 8.911 35.643 1.00 36.88 83 GLY A C 1
ATOM 584 O O . GLY A 1 83 ? 39.492 8.890 34.600 1.00 36.88 83 GLY A O 1
ATOM 585 N N . SER A 1 84 ? 40.860 9.956 36.006 1.00 47.47 84 SER A N 1
ATOM 586 C CA . SER A 1 84 ? 41.351 11.033 35.127 1.00 47.47 84 SER A CA 1
ATOM 587 C C . SER A 1 84 ? 42.865 11.110 35.393 1.00 47.47 84 SER A C 1
ATOM 589 O O . SER A 1 84 ? 43.250 10.684 36.491 1.00 47.47 84 SER A O 1
ATOM 591 N N . PRO A 1 85 ? 43.743 11.636 34.513 1.00 51.41 85 PRO A N 1
ATOM 592 C CA . PRO A 1 85 ? 43.476 12.517 33.368 1.00 51.41 85 PRO A CA 1
ATOM 593 C C . PRO A 1 85 ? 44.276 12.161 32.096 1.00 51.41 85 PRO A C 1
ATOM 595 O O . PRO A 1 85 ? 45.148 11.304 32.129 1.00 51.41 85 PRO A O 1
ATOM 598 N N . SER A 1 86 ? 44.039 12.851 30.976 1.00 48.56 86 SER A N 1
ATOM 599 C CA . SER A 1 86 ? 45.124 13.547 30.259 1.00 48.56 86 SER A CA 1
ATOM 600 C C . SER A 1 86 ? 44.592 14.307 29.043 1.00 48.56 86 SER A C 1
ATOM 602 O O . SER A 1 86 ? 43.963 13.766 28.139 1.00 48.56 86 SER A O 1
ATOM 604 N N . GLN A 1 87 ? 44.867 15.599 29.069 1.00 53.38 87 GLN A N 1
ATOM 605 C CA . GLN A 1 87 ? 44.552 16.632 28.101 1.00 53.38 87 GLN A CA 1
ATOM 606 C C . GLN A 1 87 ? 45.601 16.620 26.981 1.00 53.38 87 GLN A C 1
ATOM 608 O O . GLN A 1 87 ? 46.792 16.708 27.273 1.00 53.38 87 GLN A O 1
ATOM 613 N N . LYS A 1 88 ? 45.198 16.623 25.702 1.00 55.12 88 LYS A N 1
ATOM 614 C CA . LYS A 1 88 ? 46.070 17.174 24.653 1.00 55.12 88 LYS A CA 1
ATOM 615 C C . LYS A 1 88 ? 45.291 17.784 23.489 1.00 55.12 88 LYS A C 1
ATOM 617 O O . LYS A 1 88 ? 44.737 17.103 22.638 1.00 55.12 88 LYS A O 1
ATOM 622 N N . ASN A 1 89 ? 45.301 19.111 23.507 1.00 52.31 89 ASN A N 1
ATOM 623 C CA . ASN A 1 89 ? 45.035 20.028 22.409 1.00 52.31 89 ASN A CA 1
ATOM 624 C C . ASN A 1 89 ? 46.031 19.766 21.263 1.00 52.31 89 ASN A C 1
ATOM 626 O O . ASN A 1 89 ? 47.232 19.671 21.522 1.00 52.31 89 ASN A O 1
ATOM 630 N N . ILE A 1 90 ? 45.554 19.665 20.021 1.00 61.66 90 ILE A N 1
ATOM 631 C CA . ILE A 1 90 ? 46.410 19.819 18.842 1.00 61.66 90 ILE A CA 1
ATOM 632 C C . ILE A 1 90 ? 45.724 20.797 17.891 1.00 61.66 90 ILE A C 1
ATOM 634 O O . ILE A 1 90 ? 44.788 20.453 17.173 1.00 61.66 90 ILE A O 1
ATOM 638 N N . ALA A 1 91 ? 46.219 22.031 17.920 1.00 46.69 91 ALA A N 1
ATOM 639 C CA . ALA A 1 91 ? 46.055 23.023 16.877 1.00 46.69 91 ALA A CA 1
ATOM 640 C C . ALA A 1 91 ? 47.243 22.965 15.896 1.00 46.69 91 ALA A C 1
ATOM 642 O O . ALA A 1 91 ? 48.379 22.753 16.315 1.00 46.69 91 ALA A O 1
ATOM 643 N N . ALA A 1 92 ? 46.929 23.267 14.630 1.00 47.41 92 ALA A N 1
ATOM 644 C CA . ALA A 1 92 ? 47.780 23.783 13.548 1.00 47.41 92 ALA A CA 1
ATOM 645 C C . ALA A 1 92 ? 48.870 22.874 12.934 1.00 47.41 92 ALA A C 1
ATOM 647 O O . ALA A 1 92 ? 49.803 22.448 13.604 1.00 47.41 92 ALA A O 1
ATOM 648 N N . THR A 1 93 ? 48.899 22.772 11.597 1.00 58.94 93 THR A N 1
ATOM 649 C CA . THR A 1 93 ? 49.790 23.593 10.735 1.00 58.94 93 THR A CA 1
ATOM 650 C C . THR A 1 93 ? 49.849 23.054 9.294 1.00 58.94 93 THR A C 1
ATOM 652 O O . THR A 1 93 ? 49.822 21.854 9.055 1.00 58.94 93 THR A O 1
ATOM 655 N N . ARG A 1 94 ? 49.902 24.028 8.378 1.00 43.72 94 ARG A N 1
ATOM 656 C CA . ARG A 1 94 ? 50.111 24.063 6.919 1.00 43.72 94 ARG A CA 1
ATOM 657 C C . ARG A 1 94 ? 50.922 22.941 6.250 1.00 43.72 94 ARG A C 1
ATOM 659 O O . ARG A 1 94 ? 51.916 22.481 6.804 1.00 43.72 94 ARG A O 1
ATOM 666 N N . LEU A 1 95 ? 50.605 22.740 4.967 1.00 52.44 95 LEU A N 1
ATOM 667 C CA . LEU A 1 95 ? 51.571 22.690 3.861 1.00 52.44 95 LEU A CA 1
ATOM 668 C C . LEU A 1 95 ? 51.142 23.703 2.794 1.00 52.44 95 LEU A C 1
ATOM 670 O O . LEU A 1 95 ? 49.915 23.802 2.565 1.00 52.44 95 LEU A O 1
#

Sequence (95 aa):
PGCALLLCQALISGGLGALAQDSSFLAVTRDEMAASSQLQVDEVEKAAVELLKGRETLQGTRTGSAPLDTSAVAPGRSPGLRGSPSQKNIAATRL